Protein AF-A0A962Y6T8-F1 (afdb_monomer)

Structure (mmCIF, N/CA/C/O bac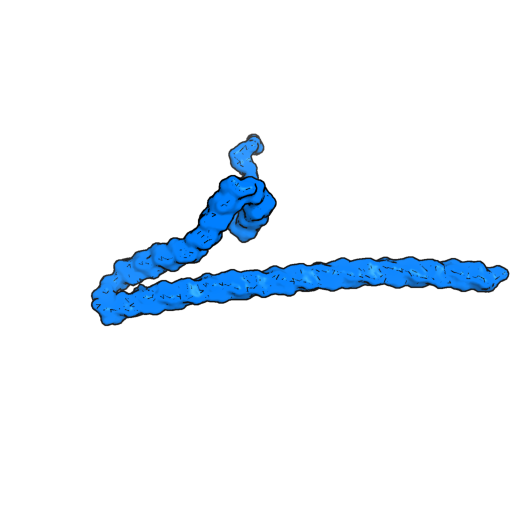kbone):
data_AF-A0A962Y6T8-F1
#
_entry.id   AF-A0A962Y6T8-F1
#
loop_
_atom_site.group_PDB
_atom_site.id
_atom_site.type_symbol
_atom_site.label_atom_id
_atom_site.label_alt_id
_atom_site.label_comp_id
_atom_site.label_asym_id
_atom_site.label_entity_id
_atom_site.label_seq_id
_atom_site.pdbx_PDB_ins_code
_atom_site.Cartn_x
_atom_site.Cartn_y
_atom_site.Cartn_z
_atom_site.occupancy
_atom_site.B_iso_or_equiv
_atom_site.auth_seq_id
_atom_site.auth_comp_id
_atom_site.auth_asym_id
_atom_site.auth_atom_id
_atom_site.pdbx_PDB_model_num
ATOM 1 N N . GLU A 1 1 ? 31.016 -13.449 -62.133 1.00 60.06 1 GLU A N 1
ATOM 2 C CA . GLU A 1 1 ? 29.658 -13.069 -61.671 1.00 60.06 1 GLU A CA 1
ATOM 3 C C . GLU A 1 1 ? 29.201 -13.763 -60.381 1.00 60.06 1 GLU A C 1
ATOM 5 O O . GLU A 1 1 ? 28.670 -13.081 -59.515 1.00 60.06 1 GLU A O 1
ATOM 10 N N . VAL A 1 2 ? 29.476 -15.058 -60.168 1.00 63.66 2 VAL A N 1
ATOM 11 C CA . VAL A 1 2 ? 29.037 -15.819 -58.966 1.00 63.66 2 VAL A CA 1
ATOM 12 C C . VAL A 1 2 ? 29.495 -15.222 -57.615 1.00 63.66 2 VAL A C 1
ATOM 14 O O . VAL A 1 2 ? 28.783 -15.320 -56.617 1.00 63.66 2 VAL A O 1
ATOM 17 N N . ILE A 1 3 ? 30.657 -14.557 -57.578 1.00 65.94 3 ILE A N 1
ATOM 18 C CA . ILE A 1 3 ? 31.232 -13.960 -56.357 1.00 65.94 3 ILE A CA 1
ATOM 19 C C . ILE A 1 3 ? 30.452 -12.710 -55.906 1.00 65.94 3 ILE A C 1
ATOM 21 O O . ILE A 1 3 ? 30.198 -12.545 -54.715 1.00 65.94 3 ILE A O 1
ATOM 25 N N . GLN A 1 4 ? 30.020 -11.853 -56.841 1.00 70.06 4 GLN A N 1
ATOM 26 C CA . GLN A 1 4 ? 29.245 -10.647 -56.508 1.00 70.06 4 GLN A CA 1
ATOM 27 C C . GLN A 1 4 ? 27.821 -10.989 -56.048 1.00 70.06 4 GLN A C 1
ATOM 29 O O . GLN A 1 4 ? 27.320 -10.363 -55.116 1.00 70.06 4 GLN A O 1
ATOM 34 N N . GLY A 1 5 ? 27.200 -12.018 -56.636 1.00 72.38 5 GLY A N 1
ATOM 35 C CA . GLY A 1 5 ? 25.905 -12.536 -56.178 1.00 72.38 5 GLY A CA 1
ATOM 36 C C . GLY A 1 5 ? 25.968 -13.132 -54.767 1.00 72.38 5 GLY A C 1
ATOM 37 O O . GLY A 1 5 ? 25.096 -12.860 -53.946 1.00 72.38 5 GLY A O 1
ATOM 38 N N . ASN A 1 6 ? 27.042 -13.864 -54.443 1.00 73.44 6 ASN A N 1
ATOM 39 C CA . ASN A 1 6 ? 27.277 -14.379 -53.088 1.00 73.44 6 ASN A CA 1
ATOM 40 C C . ASN A 1 6 ?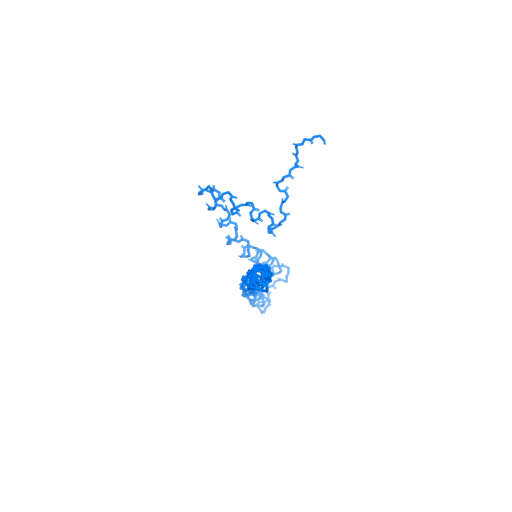 27.473 -13.258 -52.057 1.00 73.44 6 ASN A C 1
ATOM 42 O O . ASN A 1 6 ? 26.966 -13.351 -50.942 1.00 73.44 6 ASN A O 1
ATOM 46 N N . LEU A 1 7 ? 28.200 -12.197 -52.420 1.00 78.12 7 LEU A N 1
ATOM 47 C CA . LEU A 1 7 ? 28.423 -11.058 -51.530 1.00 78.12 7 LEU A CA 1
ATOM 48 C C . LEU A 1 7 ? 27.116 -10.307 -51.236 1.00 78.12 7 LEU A C 1
ATOM 50 O O . LEU A 1 7 ? 26.849 -9.997 -50.078 1.00 78.12 7 LEU A O 1
ATOM 54 N N . ARG A 1 8 ? 26.287 -10.078 -52.263 1.00 80.56 8 ARG A N 1
ATOM 55 C CA . ARG A 1 8 ? 24.975 -9.432 -52.117 1.00 80.56 8 ARG A CA 1
ATOM 56 C C . ARG A 1 8 ? 24.022 -10.271 -51.263 1.00 80.56 8 ARG A C 1
ATOM 58 O O . ARG A 1 8 ? 23.456 -9.754 -50.311 1.00 80.56 8 ARG A O 1
ATOM 65 N N . SER A 1 9 ? 23.941 -11.576 -51.521 1.00 86.06 9 SER A N 1
ATOM 66 C CA . SER A 1 9 ? 23.121 -12.497 -50.722 1.00 86.06 9 SER A CA 1
ATOM 67 C C . SER A 1 9 ? 23.561 -12.548 -49.252 1.00 86.06 9 SER A C 1
ATOM 69 O O . SER A 1 9 ? 22.724 -12.549 -48.353 1.00 86.06 9 SER A O 1
ATOM 71 N N . ARG A 1 10 ? 24.873 -12.513 -48.979 1.00 85.88 10 ARG A N 1
ATOM 72 C CA . ARG A 1 10 ? 25.394 -12.416 -47.605 1.00 85.88 10 ARG A CA 1
ATOM 73 C C . ARG A 1 10 ? 25.053 -11.089 -46.931 1.00 85.88 10 ARG A C 1
ATOM 75 O O . ARG A 1 10 ? 24.800 -11.084 -45.732 1.00 85.88 10 ARG A O 1
ATOM 82 N N . GLN A 1 11 ? 25.062 -9.981 -47.671 1.00 86.88 11 GLN A N 1
ATOM 83 C CA . GLN A 1 11 ? 24.669 -8.672 -47.144 1.00 86.88 11 GLN A CA 1
ATOM 84 C C . GLN A 1 11 ? 23.175 -8.619 -46.817 1.00 86.88 11 GLN A C 1
ATOM 86 O O . GLN A 1 11 ? 22.822 -8.164 -45.735 1.00 86.88 11 GLN A O 1
ATOM 91 N N . GLU A 1 12 ? 22.324 -9.142 -47.698 1.00 87.81 12 GLU A N 1
ATOM 92 C CA . GLU A 1 12 ? 20.876 -9.244 -47.475 1.00 87.81 12 GLU A CA 1
ATOM 93 C C . GLU A 1 12 ? 20.557 -10.140 -46.270 1.00 87.81 12 GLU A C 1
ATOM 95 O O . GLU A 1 12 ? 19.798 -9.744 -45.391 1.00 87.81 12 GLU A O 1
ATOM 100 N N . ALA A 1 13 ? 21.204 -11.304 -46.163 1.00 87.25 13 ALA A N 1
ATOM 101 C CA . ALA A 1 13 ? 21.046 -12.189 -45.009 1.00 87.25 13 ALA A CA 1
ATOM 102 C C . ALA A 1 13 ? 21.537 -11.546 -43.699 1.00 87.25 13 ALA A C 1
ATOM 104 O O . ALA A 1 13 ? 20.936 -11.744 -42.644 1.00 87.25 13 ALA A O 1
ATOM 105 N N . ALA A 1 14 ? 22.619 -10.762 -43.749 1.00 89.88 14 ALA A N 1
ATOM 106 C CA . ALA A 1 14 ? 23.112 -10.025 -42.588 1.00 89.88 14 ALA A CA 1
ATOM 107 C C . ALA A 1 14 ? 22.159 -8.895 -42.167 1.00 89.88 14 ALA A C 1
ATOM 109 O O . ALA A 1 14 ? 22.034 -8.632 -40.974 1.00 89.88 14 ALA A O 1
ATOM 110 N N . GLU A 1 15 ? 21.490 -8.244 -43.120 1.00 91.19 15 GLU A N 1
ATOM 111 C CA . GLU A 1 15 ? 20.474 -7.229 -42.829 1.00 91.19 15 GLU A CA 1
ATOM 112 C C . GLU A 1 15 ? 19.236 -7.852 -42.185 1.00 91.19 15 GLU A C 1
ATOM 114 O O . GLU A 1 15 ? 18.828 -7.431 -41.109 1.00 91.19 15 GLU A O 1
ATOM 119 N N . GLN A 1 16 ? 18.729 -8.948 -42.753 1.00 88.81 16 GLN A N 1
ATOM 120 C CA . GLN A 1 16 ? 17.618 -9.703 -42.166 1.00 88.81 16 GLN A CA 1
ATOM 121 C C . GLN A 1 16 ? 17.943 -10.183 -40.746 1.00 88.81 16 GLN A C 1
ATOM 123 O O . GLN A 1 16 ? 17.115 -10.097 -39.843 1.00 88.81 16 GLN A O 1
ATOM 128 N N . ALA A 1 17 ? 19.174 -10.649 -40.513 1.00 90.12 17 ALA A N 1
ATOM 129 C CA . ALA A 1 17 ? 19.616 -11.022 -39.176 1.00 90.12 17 ALA A CA 1
ATOM 130 C C . ALA A 1 17 ? 19.629 -9.822 -38.209 1.00 90.12 17 ALA A C 1
ATOM 132 O O . ALA A 1 17 ? 19.233 -9.977 -37.055 1.00 90.12 17 ALA A O 1
ATOM 133 N N . ARG A 1 18 ? 20.041 -8.625 -38.657 1.00 90.69 18 ARG A N 1
ATOM 134 C CA . ARG A 1 18 ? 20.004 -7.395 -37.842 1.00 90.69 18 ARG A CA 1
ATOM 135 C C . ARG A 1 18 ? 18.582 -6.975 -37.481 1.00 90.69 18 ARG A C 1
ATOM 137 O O . ARG A 1 18 ? 18.350 -6.590 -36.335 1.00 90.69 18 ARG A O 1
ATOM 144 N N . GLU A 1 19 ? 17.645 -7.078 -38.417 1.00 93.69 19 GLU A N 1
ATOM 145 C CA . GLU A 1 19 ? 16.232 -6.771 -38.175 1.00 93.69 19 GLU A CA 1
ATOM 146 C C . GLU A 1 19 ? 15.633 -7.722 -37.132 1.00 93.69 19 GLU A C 1
ATOM 148 O O . GLU A 1 19 ? 15.030 -7.273 -36.157 1.00 93.69 19 GLU A O 1
ATOM 153 N N . ILE A 1 20 ? 15.887 -9.029 -37.272 1.00 91.25 20 ILE A N 1
ATOM 154 C CA . ILE A 1 20 ? 15.446 -10.042 -36.302 1.00 91.25 20 ILE A CA 1
ATOM 155 C C . ILE A 1 20 ? 16.046 -9.769 -34.919 1.00 91.25 20 ILE A C 1
ATOM 157 O O . ILE A 1 20 ? 15.334 -9.837 -33.919 1.00 91.25 20 ILE A O 1
ATOM 161 N N . ILE A 1 21 ? 17.341 -9.449 -34.845 1.00 91.94 21 ILE A N 1
ATOM 162 C CA . ILE A 1 21 ? 18.007 -9.141 -33.572 1.00 91.94 21 ILE A CA 1
ATOM 163 C C . ILE A 1 21 ? 17.386 -7.903 -32.925 1.00 91.94 21 ILE A C 1
ATOM 165 O O . ILE A 1 21 ? 17.073 -7.947 -31.741 1.00 91.94 21 ILE A O 1
ATOM 169 N N . THR A 1 22 ? 17.180 -6.828 -33.686 1.00 93.38 22 THR A N 1
ATOM 170 C CA . THR A 1 22 ? 16.586 -5.583 -33.169 1.00 93.38 22 THR A CA 1
ATOM 171 C C . THR A 1 22 ? 15.201 -5.844 -32.585 1.00 93.38 22 THR A C 1
ATOM 173 O O . THR A 1 22 ? 14.948 -5.503 -31.433 1.00 93.38 22 THR A O 1
ATOM 176 N N . PHE A 1 23 ? 14.348 -6.552 -33.329 1.00 91.31 23 PHE A N 1
ATOM 177 C CA . PHE A 1 23 ? 13.013 -6.918 -32.865 1.00 91.31 23 PHE A CA 1
ATOM 178 C C . PHE A 1 23 ? 13.044 -7.751 -31.572 1.00 91.31 23 PHE A C 1
ATOM 180 O O . PHE A 1 23 ? 12.317 -7.465 -30.624 1.00 91.31 23 PHE A O 1
ATOM 187 N N . GLN A 1 24 ? 13.914 -8.763 -31.500 1.00 89.56 24 GLN A N 1
ATOM 188 C CA . GLN A 1 24 ? 14.016 -9.624 -30.317 1.00 89.56 24 GLN A CA 1
ATOM 189 C C . GLN A 1 24 ? 14.596 -8.895 -29.098 1.00 89.56 24 GLN A C 1
ATOM 191 O O . GLN A 1 24 ? 14.228 -9.201 -27.964 1.00 89.56 24 GLN A O 1
ATOM 196 N N . VAL A 1 25 ? 15.491 -7.925 -29.309 1.00 92.81 25 VAL A N 1
ATOM 197 C CA . VAL A 1 25 ? 15.999 -7.057 -28.237 1.00 92.81 25 VAL A CA 1
ATOM 198 C C . VAL A 1 25 ? 14.874 -6.188 -27.677 1.00 92.81 25 VAL A C 1
ATOM 200 O O . VAL A 1 25 ? 14.739 -6.102 -26.457 1.00 92.81 25 VAL A O 1
ATOM 203 N N . ASP A 1 26 ? 14.040 -5.601 -28.534 1.00 91.44 26 ASP A N 1
ATOM 204 C CA . ASP A 1 26 ? 12.907 -4.781 -28.096 1.00 91.44 26 ASP A CA 1
ATOM 205 C C . ASP A 1 26 ? 11.877 -5.597 -27.299 1.00 91.44 26 ASP A C 1
ATOM 207 O O . ASP A 1 26 ? 11.466 -5.168 -26.215 1.00 91.44 26 ASP A O 1
ATOM 211 N N . GLU A 1 27 ? 11.532 -6.800 -27.772 1.00 89.75 27 GLU A N 1
ATOM 212 C CA . GLU A 1 27 ? 10.654 -7.743 -27.062 1.00 89.75 27 GLU A CA 1
ATOM 213 C C . GLU A 1 27 ? 11.238 -8.157 -25.705 1.00 89.75 27 GLU A C 1
ATOM 215 O O . GLU A 1 27 ? 10.546 -8.150 -24.684 1.00 89.75 27 GLU A O 1
ATOM 220 N N . PHE A 1 28 ? 12.537 -8.461 -25.656 1.00 81.19 28 PHE A N 1
ATOM 221 C CA . PHE A 1 28 ? 13.215 -8.822 -24.414 1.00 81.19 28 PHE A CA 1
ATOM 222 C C . PHE A 1 28 ? 13.226 -7.667 -23.405 1.00 81.19 28 PHE A C 1
ATOM 224 O O . PHE A 1 28 ? 12.954 -7.875 -22.221 1.00 81.19 28 PHE A O 1
ATOM 231 N N . LEU A 1 29 ? 13.494 -6.438 -23.854 1.00 84.00 29 LEU A N 1
ATOM 232 C CA . LEU A 1 29 ? 13.450 -5.253 -22.998 1.00 84.00 29 LEU A CA 1
ATOM 233 C C . LEU A 1 29 ? 12.023 -4.949 -22.523 1.00 84.00 29 LEU A C 1
ATOM 235 O O . LEU A 1 29 ? 11.836 -4.552 -21.373 1.00 84.00 29 LEU A O 1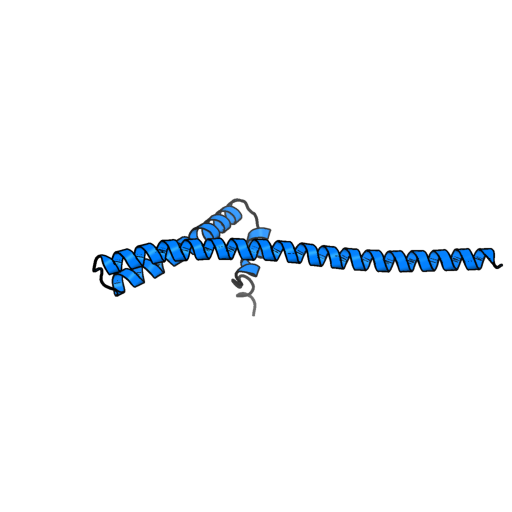
ATOM 239 N N . ALA A 1 30 ? 11.008 -5.149 -23.369 1.00 79.69 30 ALA A N 1
ATOM 240 C CA . ALA A 1 30 ? 9.605 -5.026 -22.978 1.00 79.69 30 ALA A CA 1
ATOM 241 C C . ALA A 1 30 ? 9.222 -6.060 -21.912 1.00 79.69 30 ALA A C 1
ATOM 243 O O . ALA A 1 30 ? 8.610 -5.708 -20.900 1.00 79.69 30 ALA A O 1
ATOM 244 N N . TRP A 1 31 ? 9.651 -7.309 -22.088 1.00 78.44 31 TRP A N 1
ATOM 245 C CA . TRP A 1 31 ? 9.463 -8.367 -21.104 1.00 78.44 31 TRP A CA 1
ATOM 246 C C . TRP A 1 31 ? 10.175 -8.059 -19.780 1.00 78.44 31 TRP A C 1
ATOM 248 O O . TRP A 1 31 ? 9.565 -8.182 -18.719 1.00 78.44 31 TRP A O 1
ATOM 258 N N . MET A 1 32 ? 11.415 -7.565 -19.817 1.00 73.94 32 MET A N 1
ATOM 259 C CA . MET A 1 32 ? 12.161 -7.179 -18.614 1.00 73.94 32 MET A CA 1
ATOM 260 C C . MET A 1 32 ? 11.460 -6.047 -17.845 1.00 73.94 32 MET A C 1
ATOM 262 O O . MET A 1 32 ? 11.218 -6.183 -16.649 1.00 73.94 32 MET A O 1
ATOM 266 N N . ARG A 1 33 ? 11.004 -4.993 -18.543 1.00 75.62 33 ARG A N 1
ATOM 267 C CA . ARG A 1 33 ? 10.187 -3.919 -17.940 1.00 75.62 33 ARG A CA 1
ATOM 268 C C . ARG A 1 33 ? 8.890 -4.449 -17.320 1.00 75.62 33 ARG A C 1
ATOM 270 O O . ARG A 1 33 ? 8.436 -3.936 -16.300 1.00 75.62 33 ARG A O 1
ATOM 277 N N . SER A 1 34 ? 8.284 -5.476 -17.923 1.00 72.88 34 SER A N 1
ATOM 278 C CA . SER A 1 34 ? 7.076 -6.105 -17.377 1.00 72.88 34 SER A CA 1
ATOM 279 C C . SER A 1 34 ? 7.342 -6.841 -16.056 1.00 72.88 34 SER A C 1
ATOM 281 O O . SER A 1 34 ? 6.499 -6.803 -15.161 1.00 72.88 34 SER A O 1
ATOM 283 N N . LEU A 1 35 ? 8.522 -7.453 -15.896 1.00 69.12 35 LEU A N 1
ATOM 284 C CA . LEU A 1 35 ? 8.925 -8.128 -14.658 1.00 69.12 35 LEU A CA 1
ATOM 285 C C . LEU A 1 35 ? 9.155 -7.128 -13.515 1.00 69.12 35 LEU A C 1
ATOM 287 O O . LEU A 1 35 ? 8.727 -7.391 -12.388 1.00 69.12 35 LEU A O 1
ATOM 291 N N . ASP A 1 36 ? 9.741 -5.964 -13.808 1.00 73.12 36 ASP A N 1
ATOM 292 C CA . ASP A 1 36 ? 9.975 -4.903 -12.817 1.00 73.12 36 ASP A CA 1
ATOM 293 C C . ASP A 1 36 ? 8.660 -4.362 -12.232 1.00 73.12 36 ASP A C 1
ATOM 295 O O . ASP A 1 36 ? 8.527 -4.173 -11.018 1.00 73.12 36 ASP A O 1
ATOM 299 N N . ALA A 1 37 ? 7.640 -4.187 -13.078 1.00 80.50 37 ALA A N 1
ATOM 300 C CA . ALA A 1 37 ? 6.316 -3.760 -12.632 1.00 80.50 37 ALA A CA 1
ATOM 301 C C . ALA A 1 37 ? 5.652 -4.799 -11.711 1.00 80.50 37 ALA A C 1
ATOM 303 O O . ALA A 1 37 ? 5.009 -4.433 -10.724 1.00 80.50 37 ALA A O 1
ATOM 304 N N . VAL A 1 38 ? 5.821 -6.096 -11.993 1.00 85.88 38 VAL A N 1
ATOM 305 C CA . VAL A 1 38 ? 5.251 -7.174 -11.167 1.00 85.88 38 VAL A CA 1
ATOM 306 C C . VAL A 1 38 ? 5.837 -7.155 -9.757 1.00 85.88 38 VAL A C 1
ATOM 308 O O . VAL A 1 38 ? 5.072 -7.241 -8.794 1.00 85.88 38 VAL A O 1
ATOM 311 N N . GLY A 1 39 ? 7.159 -7.006 -9.624 1.00 86.62 39 GLY A N 1
ATOM 312 C CA . GLY A 1 39 ? 7.823 -6.922 -8.319 1.00 86.62 39 GLY A CA 1
ATOM 313 C C . GLY A 1 39 ? 7.306 -5.747 -7.488 1.00 86.62 39 GLY A C 1
ATOM 314 O O . GLY A 1 39 ? 6.864 -5.932 -6.352 1.00 86.62 39 GLY A O 1
ATOM 315 N N . LEU A 1 40 ? 7.237 -4.559 -8.096 1.00 86.62 40 LEU A N 1
ATOM 316 C CA . LEU A 1 40 ? 6.717 -3.361 -7.436 1.00 86.62 40 LEU A CA 1
ATOM 317 C C . LEU A 1 40 ? 5.259 -3.533 -6.975 1.00 86.62 40 LEU A C 1
ATOM 319 O O . LEU A 1 40 ? 4.916 -3.181 -5.844 1.00 86.62 40 LEU A O 1
ATOM 323 N N . ILE A 1 41 ? 4.397 -4.112 -7.819 1.00 88.94 41 ILE A N 1
ATOM 324 C CA . ILE A 1 41 ? 2.993 -4.384 -7.473 1.00 88.94 41 ILE A CA 1
ATOM 325 C C . ILE A 1 41 ? 2.898 -5.361 -6.296 1.00 88.94 41 ILE A C 1
ATOM 327 O O . ILE A 1 41 ? 2.075 -5.166 -5.395 1.00 88.94 41 ILE A O 1
ATOM 331 N N . GLN A 1 42 ? 3.710 -6.420 -6.298 1.00 92.06 42 GLN A N 1
ATOM 332 C CA . GLN A 1 42 ? 3.728 -7.406 -5.218 1.00 92.06 42 GLN A CA 1
ATOM 333 C C . GLN A 1 42 ? 4.140 -6.771 -3.892 1.00 92.06 42 GLN A C 1
ATOM 335 O O . GLN A 1 42 ? 3.461 -6.979 -2.884 1.00 92.06 42 GLN A O 1
ATOM 340 N N . ASP A 1 43 ? 5.200 -5.969 -3.888 1.00 91.25 43 ASP A N 1
ATOM 341 C CA . ASP A 1 43 ? 5.690 -5.324 -2.674 1.00 91.25 43 ASP A CA 1
ATOM 342 C C . ASP A 1 43 ? 4.712 -4.271 -2.147 1.00 91.25 43 ASP A C 1
ATOM 344 O O . ASP A 1 43 ? 4.424 -4.255 -0.946 1.00 91.25 43 ASP A O 1
ATOM 348 N N . TYR A 1 44 ? 4.094 -3.484 -3.033 1.00 91.50 44 TYR A N 1
ATOM 349 C CA . TYR A 1 44 ? 3.046 -2.536 -2.653 1.00 91.50 44 TYR A CA 1
ATOM 350 C C . TYR A 1 44 ? 1.842 -3.238 -2.004 1.00 91.50 44 TYR A C 1
ATOM 352 O O . TYR A 1 44 ? 1.384 -2.852 -0.9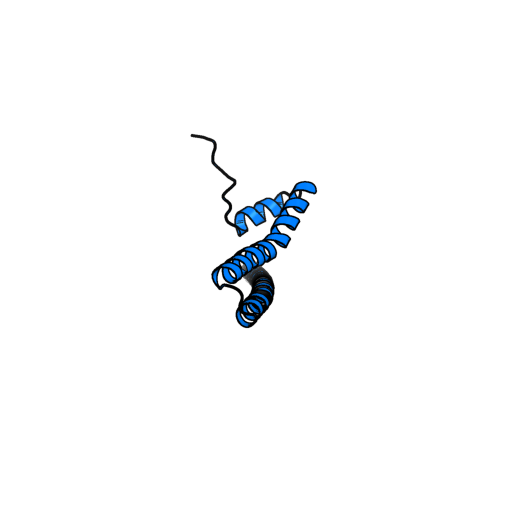25 1.00 91.50 44 TYR A O 1
ATOM 360 N N . ARG A 1 45 ? 1.356 -4.332 -2.607 1.00 94.25 45 ARG A N 1
ATOM 361 C CA . ARG A 1 45 ? 0.253 -5.127 -2.038 1.00 94.25 45 ARG A CA 1
ATOM 362 C C . ARG A 1 45 ? 0.637 -5.770 -0.711 1.00 94.25 45 ARG A C 1
ATOM 364 O O . ARG A 1 45 ? -0.167 -5.764 0.220 1.00 94.25 45 ARG A O 1
ATOM 371 N N . ARG A 1 46 ? 1.858 -6.297 -0.595 1.00 96.31 46 ARG A N 1
ATOM 372 C CA . ARG A 1 46 ? 2.371 -6.890 0.648 1.00 96.31 46 ARG A CA 1
ATOM 373 C C . ARG A 1 46 ? 2.379 -5.867 1.781 1.00 96.31 46 ARG A C 1
ATOM 375 O O . ARG A 1 46 ? 1.905 -6.175 2.873 1.00 96.31 46 ARG A O 1
ATOM 382 N N . GLN A 1 47 ? 2.855 -4.652 1.514 1.00 95.94 47 GLN A N 1
ATOM 383 C CA . GLN A 1 47 ? 2.839 -3.558 2.484 1.00 95.94 47 GLN A CA 1
ATOM 384 C C . GLN A 1 47 ? 1.405 -3.206 2.913 1.00 95.94 47 GLN A C 1
ATOM 386 O O . GLN A 1 47 ? 1.129 -3.114 4.110 1.00 95.94 47 GLN A O 1
ATOM 391 N N . ALA A 1 48 ? 0.476 -3.072 1.961 1.00 95.62 48 ALA A N 1
ATOM 392 C CA . ALA A 1 48 ? -0.925 -2.778 2.261 1.00 95.62 48 ALA A CA 1
ATOM 393 C C . ALA A 1 48 ? -1.593 -3.879 3.108 1.00 95.62 48 ALA A C 1
ATOM 395 O O . ALA A 1 48 ? -2.324 -3.582 4.056 1.00 95.62 48 ALA A O 1
ATOM 396 N N . HIS A 1 49 ? -1.315 -5.153 2.814 1.00 97.75 49 HIS A N 1
ATOM 397 C CA . HIS A 1 49 ? -1.816 -6.281 3.601 1.00 97.75 49 HIS A CA 1
ATOM 398 C C . HIS A 1 49 ? -1.243 -6.308 5.019 1.00 97.75 49 HIS A C 1
ATOM 400 O O . HIS A 1 49 ? -2.004 -6.503 5.963 1.00 97.75 49 HIS A O 1
ATOM 406 N N . ALA A 1 50 ? 0.053 -6.034 5.189 1.00 97.81 50 ALA A N 1
ATOM 407 C CA . ALA A 1 50 ? 0.662 -5.948 6.515 1.00 97.81 50 ALA A CA 1
ATOM 408 C C . ALA A 1 50 ? 0.004 -4.855 7.377 1.00 97.81 50 ALA A C 1
ATOM 410 O O . ALA A 1 50 ? -0.299 -5.084 8.547 1.00 97.81 50 ALA A O 1
ATOM 411 N N . ILE A 1 51 ? -0.289 -3.690 6.784 1.00 98.19 51 ILE A N 1
ATOM 412 C CA . ILE A 1 51 ? -1.020 -2.607 7.456 1.00 98.19 51 ILE A CA 1
ATOM 413 C C . ILE A 1 51 ? -2.434 -3.061 7.839 1.00 98.19 51 ILE A C 1
ATOM 415 O O . ILE A 1 51 ? -2.857 -2.849 8.976 1.00 98.19 51 ILE A O 1
ATOM 419 N N . ARG A 1 52 ? -3.169 -3.698 6.917 1.00 98.06 52 ARG A N 1
ATOM 420 C CA . ARG A 1 52 ? -4.512 -4.234 7.194 1.00 98.06 52 ARG A CA 1
ATOM 421 C C . ARG A 1 52 ? -4.489 -5.182 8.389 1.00 98.06 52 ARG A C 1
ATOM 423 O O . ARG A 1 52 ? -5.300 -5.013 9.294 1.00 98.06 52 ARG A O 1
ATOM 430 N N . ASP A 1 53 ? -3.576 -6.146 8.394 1.00 98.44 53 ASP A N 1
ATOM 431 C CA . ASP A 1 53 ? -3.519 -7.186 9.422 1.00 98.44 53 ASP A CA 1
ATOM 432 C C . ASP A 1 53 ? -3.142 -6.597 10.793 1.00 98.44 53 ASP A C 1
ATOM 434 O O . ASP A 1 53 ? -3.723 -6.976 11.811 1.00 98.44 53 ASP A O 1
ATOM 438 N N . GLU A 1 54 ? -2.258 -5.592 10.825 1.00 98.50 54 GLU A N 1
ATOM 439 C CA . GLU A 1 54 ? -1.929 -4.842 12.044 1.00 98.50 54 GLU A CA 1
ATOM 440 C C . GLU A 1 54 ? -3.165 -4.141 12.637 1.00 98.50 54 GLU A C 1
ATOM 442 O O . GLU A 1 54 ? -3.436 -4.250 13.837 1.00 98.50 54 GLU A O 1
ATOM 447 N N . VAL A 1 55 ? -3.911 -3.393 11.817 1.00 98.56 55 VAL A N 1
ATOM 448 C CA . VAL A 1 55 ? -5.072 -2.621 12.293 1.00 98.56 55 VAL A CA 1
ATOM 449 C C . VAL A 1 55 ? -6.229 -3.551 12.656 1.00 98.56 55 VAL A C 1
ATOM 451 O O . VAL A 1 55 ? -6.871 -3.346 13.687 1.00 98.56 55 VAL A O 1
ATOM 454 N N . LEU A 1 56 ? -6.451 -4.606 11.869 1.00 98.50 56 LEU A N 1
ATOM 455 C CA . LEU A 1 56 ? -7.461 -5.622 12.148 1.00 98.50 56 LEU A CA 1
ATOM 456 C C . LEU A 1 56 ? -7.195 -6.319 13.484 1.00 98.50 56 LEU A C 1
ATOM 458 O O . LEU A 1 56 ? -8.112 -6.437 14.293 1.00 98.50 56 LEU A O 1
ATOM 462 N N . GLY A 1 57 ? -5.946 -6.703 13.763 1.00 98.56 57 GLY A N 1
ATOM 463 C CA . GLY A 1 57 ? -5.585 -7.316 15.041 1.00 98.56 57 GLY A CA 1
ATOM 464 C C . GLY A 1 57 ? -5.858 -6.401 16.241 1.00 98.56 57 GLY A C 1
ATOM 465 O O . GLY A 1 57 ? -6.296 -6.864 17.292 1.00 98.56 57 GLY A O 1
ATOM 466 N N . LYS A 1 58 ? -5.662 -5.083 16.097 1.00 98.44 58 LYS A N 1
ATOM 467 C CA . LYS A 1 58 ? -6.029 -4.112 17.147 1.00 98.44 58 LYS A CA 1
ATOM 468 C C . LYS A 1 58 ? -7.543 -4.007 17.318 1.00 98.44 58 LYS A C 1
ATOM 470 O O . LYS A 1 58 ? -8.018 -4.022 18.449 1.00 98.44 58 LYS A O 1
ATOM 475 N N . ALA A 1 59 ? -8.288 -3.946 16.217 1.00 98.31 59 ALA A N 1
ATOM 476 C CA . ALA A 1 59 ? -9.747 -3.895 16.236 1.00 98.31 59 ALA A CA 1
ATOM 477 C C . ALA A 1 59 ? -10.358 -5.151 16.888 1.00 98.31 59 ALA A C 1
ATOM 479 O O . ALA A 1 59 ? -11.252 -5.043 17.724 1.00 98.31 59 ALA A O 1
ATOM 480 N N . GLN A 1 60 ? -9.823 -6.337 16.585 1.00 98.50 60 GLN A N 1
ATOM 481 C CA . GLN A 1 60 ? -10.237 -7.598 17.210 1.00 98.50 60 GLN A CA 1
ATOM 482 C C . GLN A 1 60 ? -10.024 -7.580 18.726 1.00 98.50 60 GLN A C 1
ATOM 484 O O . GLN A 1 60 ? -10.955 -7.866 19.473 1.00 98.50 60 GLN A O 1
ATOM 489 N N . ARG A 1 61 ? -8.850 -7.136 19.194 1.00 98.44 61 ARG A N 1
ATOM 490 C CA . ARG A 1 61 ? -8.589 -6.983 20.636 1.00 98.44 61 ARG A CA 1
ATOM 491 C C . ARG A 1 61 ? -9.557 -6.010 21.306 1.00 98.44 61 ARG A C 1
ATOM 493 O O . ARG A 1 61 ? -9.969 -6.241 22.435 1.00 98.44 61 ARG A O 1
ATOM 500 N N . MET A 1 62 ? -9.939 -4.925 20.631 1.00 98.25 62 MET A N 1
ATOM 501 C CA . MET A 1 62 ? -10.933 -3.991 21.170 1.00 98.25 62 MET A CA 1
ATOM 502 C C . MET A 1 62 ? -12.296 -4.668 21.364 1.00 98.25 62 MET A C 1
ATOM 504 O O . MET A 1 62 ? -12.908 -4.481 22.415 1.00 98.25 62 MET A O 1
ATOM 508 N N . LEU A 1 63 ? -12.744 -5.481 20.399 1.00 98.00 63 LEU A N 1
ATOM 509 C CA . LEU A 1 63 ? -13.979 -6.267 20.532 1.00 98.00 63 LEU A CA 1
ATOM 510 C C . LEU A 1 63 ? -13.893 -7.263 21.689 1.00 98.00 63 LEU A C 1
ATOM 512 O O . LEU A 1 63 ? -14.821 -7.349 22.487 1.00 98.00 63 LEU A O 1
ATOM 516 N N . GLU A 1 64 ? -12.773 -7.975 21.815 1.00 98.00 64 GLU A N 1
ATOM 517 C CA . GLU A 1 64 ? -12.528 -8.914 22.920 1.00 98.00 64 GLU A CA 1
ATOM 518 C C . GLU A 1 64 ? -12.549 -8.214 24.287 1.00 98.00 64 GLU A C 1
ATOM 520 O O . GLU A 1 64 ? -13.029 -8.773 25.269 1.00 98.00 64 GLU A O 1
ATOM 525 N N . CYS A 1 65 ? -12.091 -6.961 24.351 1.00 97.69 65 CYS A N 1
ATOM 526 C CA . CYS A 1 65 ? -12.189 -6.111 25.538 1.00 97.69 65 CYS A CA 1
ATOM 527 C C . CYS A 1 65 ? -13.594 -5.517 25.773 1.00 97.69 65 CYS A C 1
ATOM 529 O O . CYS A 1 65 ? -13.759 -4.703 26.682 1.00 97.69 65 CYS A O 1
ATOM 531 N N . GLY A 1 66 ? -14.600 -5.889 24.976 1.00 97.62 66 GLY A N 1
ATOM 532 C CA . GLY A 1 66 ? -15.986 -5.450 25.140 1.00 97.62 66 GLY A CA 1
ATOM 533 C C . GLY A 1 66 ? -16.279 -4.051 24.599 1.00 97.62 66 GLY A C 1
ATOM 534 O O . GLY A 1 66 ? -17.269 -3.439 25.002 1.00 97.62 66 GLY A O 1
ATOM 535 N N . LYS A 1 67 ? -15.434 -3.513 23.708 1.00 98.25 67 LYS A N 1
ATOM 536 C CA . LYS A 1 67 ? -15.722 -2.231 23.054 1.00 98.25 67 LYS A CA 1
ATOM 537 C C . LYS A 1 67 ? -16.954 -2.335 22.142 1.00 98.25 67 LYS A C 1
ATOM 539 O O . LYS A 1 67 ? -17.120 -3.359 21.474 1.00 98.25 67 LYS A O 1
ATOM 544 N N . PRO A 1 68 ? -17.786 -1.278 22.066 1.00 98.38 68 PRO A N 1
ATOM 545 C CA . PRO A 1 68 ? -18.899 -1.211 21.124 1.00 98.38 68 PRO A CA 1
ATOM 546 C C . PRO A 1 68 ? -18.436 -1.430 19.677 1.00 98.38 68 PRO A C 1
ATOM 548 O O . PRO A 1 68 ? -17.413 -0.893 19.250 1.00 98.38 68 PRO A O 1
ATOM 551 N N . ALA A 1 69 ? -19.175 -2.240 18.916 1.00 97.88 69 ALA A N 1
ATOM 552 C CA . ALA A 1 69 ? -18.768 -2.632 17.566 1.00 97.88 69 ALA A CA 1
ATOM 553 C C . ALA A 1 69 ? -18.688 -1.441 16.595 1.00 97.88 69 ALA A C 1
ATOM 555 O O . ALA A 1 69 ? -17.817 -1.413 15.729 1.00 97.88 69 ALA A O 1
ATOM 556 N N . ASP A 1 70 ? -19.556 -0.445 16.756 1.00 98.19 70 ASP A N 1
ATOM 557 C CA . ASP A 1 70 ? -19.536 0.819 16.017 1.00 98.19 70 ASP A CA 1
ATOM 558 C C . ASP A 1 70 ? -18.247 1.619 16.271 1.00 98.19 70 ASP A C 1
ATOM 560 O O . ASP A 1 70 ? -17.608 2.060 15.313 1.00 98.19 70 ASP A O 1
ATOM 564 N N . GLU A 1 71 ? -17.803 1.724 17.530 1.00 98.19 71 GLU A N 1
ATOM 565 C CA . GLU A 1 71 ? -16.525 2.359 17.897 1.00 98.19 71 GLU A CA 1
ATOM 566 C C . GLU A 1 71 ? -15.341 1.622 17.251 1.00 98.19 71 GLU A C 1
ATOM 568 O O . GLU A 1 71 ? -14.434 2.244 16.690 1.00 98.19 71 GLU A O 1
ATOM 573 N N . VAL A 1 72 ? -15.358 0.286 17.278 1.00 98.62 72 VAL A N 1
ATOM 574 C CA . VAL A 1 72 ? -14.291 -0.532 16.684 1.00 98.62 72 VAL A CA 1
ATOM 575 C C . VAL A 1 72 ? -14.242 -0.391 15.163 1.00 98.62 72 VAL A C 1
ATOM 577 O O . VAL A 1 72 ? -13.156 -0.263 14.592 1.00 98.62 72 VAL A O 1
ATOM 580 N N . LEU A 1 73 ? -15.393 -0.410 14.491 1.00 98.50 73 LEU A N 1
ATOM 581 C CA . LEU A 1 73 ? -15.462 -0.255 13.038 1.00 98.50 73 LEU A CA 1
ATOM 582 C C . LEU A 1 73 ? -14.990 1.136 12.607 1.00 98.50 73 LEU A C 1
ATOM 584 O O . LEU A 1 73 ? -14.220 1.243 11.650 1.00 98.50 73 LEU A O 1
ATOM 588 N N . ALA A 1 74 ? -15.378 2.184 13.340 1.00 98.56 74 ALA A N 1
ATOM 589 C CA . ALA A 1 74 ? -14.889 3.540 13.106 1.00 98.56 74 ALA A CA 1
ATOM 590 C C . ALA A 1 74 ? -13.363 3.624 13.285 1.00 98.56 74 ALA A C 1
ATOM 592 O O . ALA A 1 74 ? -12.665 4.170 12.425 1.00 98.56 74 ALA A O 1
ATOM 593 N N . PHE A 1 75 ? -12.829 3.017 14.352 1.00 98.56 75 PHE A N 1
ATOM 594 C CA . PHE A 1 75 ? -11.387 2.925 14.582 1.00 98.56 75 PHE A CA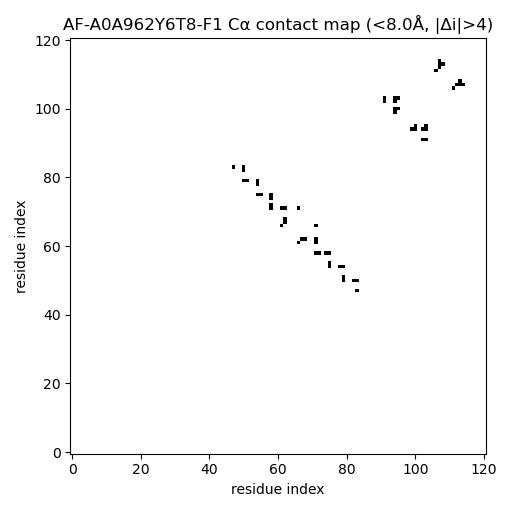 1
ATOM 595 C C . PHE A 1 75 ? -10.663 2.224 13.427 1.00 98.56 75 PHE A C 1
ATOM 597 O O . PHE A 1 75 ? -9.663 2.747 12.925 1.00 98.56 75 PHE A O 1
ATOM 604 N N . LEU A 1 76 ? -11.157 1.060 12.994 1.00 98.50 76 LEU A N 1
ATOM 605 C CA . LEU A 1 76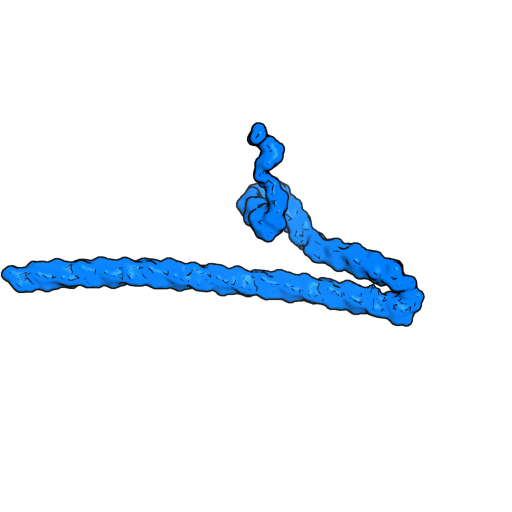 ? -10.567 0.278 11.910 1.00 98.50 76 LEU A CA 1
ATOM 606 C C . LEU A 1 76 ? -10.546 1.085 10.609 1.00 98.50 76 LEU A C 1
ATOM 608 O O . LEU A 1 76 ? -9.485 1.224 10.002 1.00 98.50 76 LEU A O 1
ATOM 612 N N . ALA A 1 77 ? -11.691 1.647 10.212 1.00 98.25 77 ALA A N 1
ATOM 613 C CA . ALA A 1 77 ? -11.830 2.406 8.974 1.00 98.25 77 ALA A CA 1
ATOM 614 C C . ALA A 1 77 ? -10.899 3.625 8.948 1.00 98.25 77 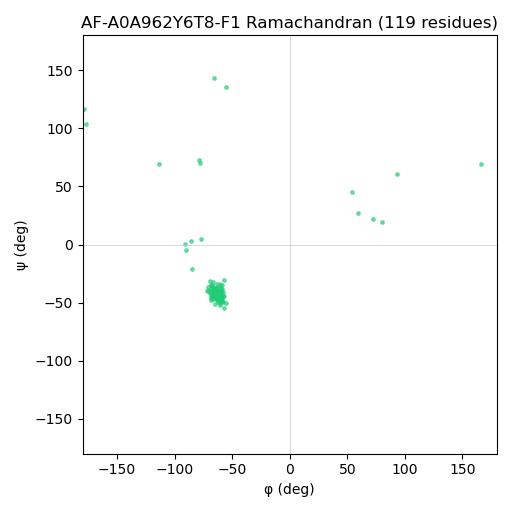ALA A C 1
ATOM 616 O O . ALA A 1 77 ? -10.142 3.810 7.990 1.00 98.25 77 ALA A O 1
ATOM 617 N N . GLN A 1 78 ? -10.897 4.422 10.020 1.00 98.44 78 GLN A N 1
ATOM 618 C CA . GLN A 1 78 ? -10.075 5.625 10.100 1.00 98.44 78 GLN A CA 1
ATOM 619 C C . GLN A 1 78 ? -8.581 5.290 10.133 1.00 98.44 78 GLN A C 1
ATOM 621 O O . GLN A 1 78 ? -7.786 5.879 9.399 1.00 98.44 78 GLN A O 1
ATOM 626 N N . THR A 1 79 ? -8.187 4.331 10.973 1.00 98.38 79 THR A N 1
ATOM 627 C CA . THR A 1 79 ? -6.774 3.991 11.181 1.00 98.38 79 THR A CA 1
ATOM 628 C C . THR A 1 79 ? -6.173 3.332 9.946 1.00 98.38 79 THR A C 1
ATOM 630 O O . THR A 1 79 ? -5.052 3.671 9.563 1.00 98.38 79 THR A O 1
ATOM 633 N N . LEU A 1 80 ? -6.909 2.421 9.303 1.00 98.25 80 LEU A N 1
ATOM 634 C CA . LEU A 1 80 ? -6.469 1.763 8.075 1.00 98.25 80 LEU A CA 1
ATOM 635 C C . LEU A 1 80 ? -6.283 2.779 6.947 1.00 98.25 80 LEU A C 1
ATOM 637 O O . LEU A 1 80 ? -5.217 2.821 6.335 1.00 98.25 80 LEU A O 1
ATOM 641 N N . THR A 1 81 ? -7.285 3.633 6.722 1.00 97.81 81 THR A N 1
ATOM 642 C CA . THR A 1 81 ? -7.245 4.658 5.670 1.00 97.81 81 THR A CA 1
ATOM 643 C C . THR A 1 81 ? -6.075 5.613 5.886 1.00 97.81 81 THR A C 1
ATOM 645 O O . THR A 1 81 ? -5.266 5.815 4.983 1.00 97.81 81 THR A O 1
ATOM 648 N N . ASN A 1 82 ? -5.907 6.128 7.108 1.00 98.12 82 ASN A N 1
ATOM 649 C CA . ASN A 1 82 ? -4.804 7.032 7.428 1.00 98.12 82 ASN A CA 1
ATOM 650 C C . ASN A 1 82 ? -3.437 6.375 7.208 1.00 98.12 82 ASN A C 1
ATOM 652 O O . ASN A 1 82 ? -2.553 6.989 6.615 1.00 98.12 82 ASN A O 1
ATOM 656 N N . LYS A 1 83 ? -3.253 5.125 7.654 1.00 97.56 83 LYS A N 1
ATOM 657 C CA . LYS A 1 83 ? -1.982 4.408 7.481 1.00 97.56 83 LYS A CA 1
ATOM 658 C C . LYS A 1 83 ? -1.661 4.133 6.012 1.00 97.56 83 LYS A C 1
ATOM 660 O O . LYS A 1 83 ? -0.511 4.306 5.622 1.00 97.56 83 LYS A O 1
ATOM 665 N N . LEU A 1 84 ? -2.650 3.741 5.204 1.00 96.25 84 LEU A N 1
ATOM 666 C CA . LEU A 1 84 ? -2.456 3.501 3.769 1.00 96.25 84 LEU A CA 1
ATOM 667 C C . LEU A 1 84 ? -2.115 4.790 3.007 1.00 96.25 84 LEU A C 1
ATOM 669 O O . LEU A 1 84 ? -1.276 4.764 2.110 1.00 96.25 84 LEU A O 1
ATOM 673 N N . LEU A 1 85 ? -2.737 5.916 3.371 1.00 95.94 85 LEU A N 1
ATOM 674 C CA . LEU A 1 85 ? -2.561 7.189 2.668 1.00 95.94 85 LEU A CA 1
ATOM 675 C C . LEU A 1 85 ? -1.346 7.997 3.132 1.00 95.94 85 LEU A C 1
ATOM 677 O O . LEU A 1 85 ? -0.876 8.850 2.379 1.00 95.94 85 LEU A O 1
ATOM 681 N N . HIS A 1 86 ? -0.828 7.755 4.339 1.00 96.06 86 HIS A N 1
ATOM 682 C CA . HIS A 1 86 ? 0.236 8.572 4.925 1.00 96.06 86 HIS A CA 1
ATOM 683 C C . HIS A 1 86 ? 1.492 8.636 4.044 1.00 96.06 86 HIS A C 1
ATOM 685 O O . HIS A 1 86 ? 1.944 9.727 3.689 1.00 96.06 86 HIS A O 1
ATOM 691 N N . THR A 1 87 ? 2.053 7.480 3.674 1.00 93.31 87 THR A N 1
ATOM 692 C CA . THR A 1 87 ? 3.304 7.427 2.902 1.00 93.31 87 THR A CA 1
ATOM 693 C C . THR A 1 87 ? 3.141 8.035 1.506 1.00 93.31 87 THR A C 1
ATOM 695 O O . THR A 1 87 ? 3.902 8.954 1.203 1.00 93.31 87 THR A O 1
ATOM 698 N N . PRO A 1 88 ? 2.140 7.646 0.684 1.00 92.94 88 PRO A N 1
ATOM 699 C CA . PRO A 1 88 ? 1.922 8.284 -0.616 1.00 92.94 88 PRO A CA 1
ATOM 700 C C . PRO A 1 88 ? 1.705 9.797 -0.510 1.00 92.94 88 PRO A C 1
ATOM 702 O O . PRO A 1 88 ? 2.324 10.556 -1.248 1.00 92.94 88 PRO A O 1
ATOM 705 N N . SER A 1 89 ? 0.895 10.259 0.449 1.00 94.88 89 SER A N 1
ATOM 706 C CA . SER A 1 89 ? 0.622 11.696 0.622 1.00 94.88 89 SER A CA 1
ATOM 707 C C . SER A 1 89 ? 1.876 12.486 0.998 1.00 94.88 89 SER A C 1
ATOM 709 O O . SER A 1 89 ? 2.062 13.613 0.540 1.00 94.88 89 SER A O 1
ATOM 711 N N . THR A 1 90 ? 2.744 11.900 1.826 1.00 96.19 90 THR A N 1
ATOM 712 C CA . THR A 1 90 ? 4.012 12.523 2.232 1.00 96.19 90 THR A CA 1
ATOM 713 C C . THR A 1 90 ? 4.975 12.605 1.052 1.00 96.19 90 THR A C 1
ATOM 715 O O . THR A 1 90 ? 5.507 13.677 0.779 1.00 96.19 90 THR A O 1
ATOM 718 N N . GLN A 1 91 ? 5.120 11.514 0.295 1.00 94.75 91 GLN A N 1
ATOM 719 C CA . GLN A 1 91 ? 5.981 11.467 -0.888 1.00 94.75 91 GLN A CA 1
ATOM 720 C C . GLN A 1 91 ? 5.519 12.435 -1.986 1.00 94.75 91 GLN A C 1
ATOM 722 O O . GLN A 1 91 ? 6.342 13.128 -2.576 1.00 94.75 91 GLN A O 1
ATOM 727 N N . LEU A 1 92 ? 4.208 12.564 -2.216 1.00 93.88 92 LEU A N 1
ATOM 728 C CA . LEU A 1 92 ? 3.666 13.545 -3.164 1.00 93.88 92 LEU A CA 1
ATOM 729 C C . LEU A 1 92 ? 3.942 14.988 -2.729 1.00 93.88 92 LEU A C 1
ATOM 731 O O . LEU A 1 92 ? 4.290 15.829 -3.557 1.00 93.88 92 LEU A O 1
ATOM 735 N N . ARG A 1 93 ? 3.818 15.284 -1.431 1.00 94.69 93 ARG A N 1
ATOM 736 C CA . ARG A 1 93 ? 4.133 16.615 -0.897 1.00 94.69 93 ARG A CA 1
ATOM 737 C C . ARG A 1 93 ? 5.611 16.951 -1.083 1.00 94.69 93 ARG A C 1
ATOM 739 O O . ARG A 1 93 ? 5.922 18.041 -1.554 1.00 94.69 93 ARG A O 1
ATOM 746 N N . GLU A 1 94 ? 6.499 16.017 -0.749 1.00 95.56 94 GLU A N 1
ATOM 747 C CA . GLU A 1 94 ? 7.946 16.166 -0.945 1.00 95.56 94 GLU A CA 1
ATOM 748 C C . GLU A 1 94 ? 8.298 16.351 -2.426 1.00 95.56 94 GLU A C 1
ATOM 750 O O . GLU A 1 94 ? 9.063 17.251 -2.764 1.00 95.56 94 GLU A O 1
ATOM 755 N N . ALA A 1 95 ? 7.689 15.567 -3.321 1.00 92.38 95 ALA A N 1
ATOM 756 C CA . ALA A 1 95 ? 7.859 15.706 -4.766 1.00 92.38 95 ALA A CA 1
ATOM 757 C C . ALA A 1 95 ? 7.462 17.104 -5.262 1.00 92.38 95 ALA A C 1
ATOM 759 O O . ALA A 1 95 ? 8.206 17.720 -6.024 1.00 92.38 95 ALA A O 1
ATOM 760 N N . GLY A 1 96 ? 6.332 17.635 -4.781 1.00 93.06 96 GLY A N 1
ATOM 761 C CA . GLY A 1 96 ? 5.895 18.997 -5.082 1.00 93.06 96 GLY A CA 1
ATOM 762 C C . GLY A 1 96 ? 6.851 20.068 -4.553 1.00 93.06 96 GLY A C 1
ATOM 763 O O . GLY A 1 96 ? 7.165 21.009 -5.276 1.00 93.06 96 GLY A O 1
ATOM 764 N N . SER A 1 97 ? 7.362 19.918 -3.327 1.00 94.19 97 SER A N 1
ATOM 765 C CA . SER A 1 97 ? 8.339 20.857 -2.751 1.00 94.19 97 SER A CA 1
ATOM 766 C C . SER A 1 97 ?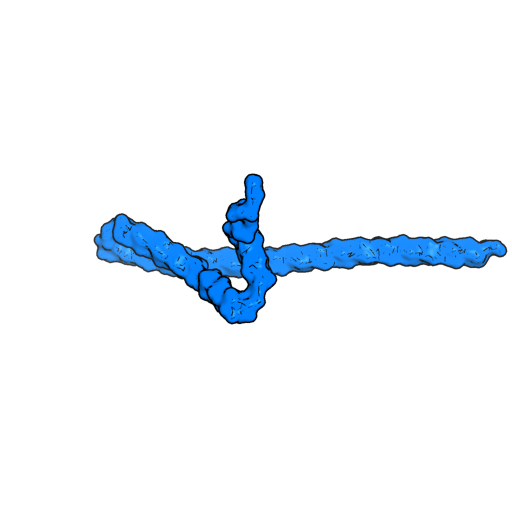 9.695 20.834 -3.463 1.00 94.19 97 SER A C 1
ATOM 768 O O . SER A 1 97 ? 10.337 21.874 -3.572 1.00 94.19 97 SER A O 1
ATOM 770 N N . ASN A 1 98 ? 10.108 19.675 -3.979 1.00 94.12 98 ASN A N 1
ATOM 771 C CA . ASN A 1 98 ? 11.387 19.495 -4.670 1.00 94.12 98 ASN A CA 1
ATOM 772 C C . ASN A 1 98 ? 11.298 19.713 -6.192 1.00 94.12 98 ASN A C 1
ATOM 774 O O . ASN A 1 98 ? 12.300 19.578 -6.887 1.00 94.12 98 ASN A O 1
ATOM 778 N N . GLY A 1 99 ? 10.116 20.042 -6.726 1.00 92.06 99 GLY A N 1
ATOM 779 C CA . GLY A 1 99 ? 9.919 20.287 -8.158 1.00 92.06 99 GLY A CA 1
ATOM 780 C C . GLY A 1 99 ? 9.971 19.031 -9.037 1.00 92.06 99 GLY A C 1
ATOM 781 O O . GLY A 1 99 ? 10.206 19.137 -10.238 1.00 92.06 99 GLY A O 1
ATOM 782 N N . HIS A 1 100 ? 9.742 17.840 -8.477 1.00 93.06 100 HIS A N 1
ATOM 783 C CA . HIS A 1 100 ? 9.743 16.570 -9.212 1.00 93.06 100 HIS A CA 1
ATOM 784 C C . HIS A 1 100 ? 8.439 16.374 -10.007 1.00 93.06 100 HIS A C 1
ATOM 786 O O . HIS A 1 100 ? 7.602 15.539 -9.661 1.00 93.06 100 HIS A O 1
ATOM 792 N N . HIS A 1 101 ? 8.252 17.161 -11.070 1.00 90.62 101 HIS A N 1
ATOM 793 C CA . HIS A 1 101 ? 7.007 17.183 -11.844 1.00 90.62 101 HIS A CA 1
ATOM 794 C C . HIS A 1 101 ? 6.663 15.829 -12.485 1.00 90.62 101 HIS A C 1
ATOM 796 O O . HIS A 1 101 ? 5.520 15.392 -12.398 1.00 90.62 101 HIS A O 1
ATOM 802 N N . GLU A 1 102 ? 7.658 15.113 -13.017 1.00 90.62 102 GLU A N 1
ATOM 803 C CA . GLU A 1 102 ? 7.472 13.790 -13.637 1.00 90.62 102 GLU A CA 1
ATOM 804 C C . GLU A 1 102 ? 6.862 12.764 -12.667 1.00 90.62 102 GLU A C 1
ATOM 806 O O . GLU A 1 102 ? 6.001 11.971 -13.041 1.00 90.62 102 GLU A O 1
ATOM 811 N N . LEU A 1 103 ? 7.255 12.804 -11.388 1.00 90.06 103 LEU A N 1
ATOM 812 C CA . LEU A 1 103 ? 6.694 11.922 -10.363 1.00 90.06 103 LEU A CA 1
ATOM 813 C C . LEU A 1 103 ? 5.228 12.266 -10.063 1.00 90.06 103 LEU A C 1
ATOM 815 O O . LEU A 1 103 ? 4.425 11.367 -9.814 1.00 90.06 103 LEU A O 1
ATOM 819 N N . LEU A 1 104 ? 4.865 13.551 -10.099 1.00 92.00 104 LEU A N 1
ATOM 820 C CA . LEU A 1 104 ? 3.482 13.991 -9.911 1.00 92.00 104 LEU A CA 1
ATOM 821 C C . LEU A 1 104 ? 2.596 13.583 -11.094 1.00 92.00 104 LEU A C 1
ATOM 823 O O . LEU A 1 104 ? 1.475 13.123 -10.878 1.00 92.00 104 LEU A O 1
ATOM 827 N N . GLU A 1 105 ? 3.095 13.694 -12.326 1.00 91.19 105 GLU A N 1
ATOM 828 C CA . GLU A 1 105 ? 2.396 13.216 -13.525 1.00 91.19 105 GLU A CA 1
ATOM 829 C C . GLU A 1 105 ? 2.209 11.696 -13.497 1.00 91.19 105 GLU A C 1
ATOM 831 O O . GLU A 1 105 ? 1.091 11.203 -13.675 1.00 91.19 105 GLU A O 1
ATOM 836 N N . ALA A 1 106 ? 3.274 10.949 -13.188 1.00 90.88 106 ALA A N 1
ATOM 837 C CA . ALA A 1 106 ? 3.214 9.499 -13.040 1.00 90.88 106 ALA A CA 1
ATOM 838 C C . ALA A 1 106 ? 2.225 9.081 -11.941 1.00 90.88 106 ALA A C 1
ATOM 840 O O . ALA A 1 106 ? 1.455 8.141 -12.131 1.00 90.88 106 ALA A O 1
ATOM 841 N N . ALA A 1 107 ? 2.188 9.796 -10.813 1.00 91.31 107 ALA A N 1
ATOM 842 C CA . ALA A 1 107 ? 1.222 9.544 -9.750 1.00 91.31 107 ALA A CA 1
ATOM 843 C C . ALA A 1 107 ? -0.220 9.861 -10.176 1.00 91.31 107 ALA A C 1
ATOM 845 O O . ALA A 1 107 ? -1.127 9.095 -9.857 1.00 91.31 107 ALA A O 1
ATOM 846 N N . ASN A 1 108 ? -0.446 10.948 -10.919 1.00 90.88 108 ASN A N 1
ATOM 847 C CA . ASN A 1 108 ? -1.763 11.283 -11.464 1.00 90.88 108 ASN A CA 1
ATOM 848 C C . ASN A 1 108 ? -2.257 10.196 -12.434 1.00 90.88 108 ASN A C 1
ATOM 850 O O . ASN A 1 108 ? -3.421 9.804 -12.375 1.00 90.88 108 ASN A O 1
ATOM 854 N N . ALA A 1 109 ? -1.362 9.653 -13.266 1.00 91.44 109 ALA A N 1
ATOM 855 C CA . ALA A 1 109 ? -1.658 8.523 -14.142 1.00 91.44 109 ALA A CA 1
ATOM 856 C C . ALA A 1 109 ? -1.923 7.225 -13.353 1.00 91.44 109 ALA A C 1
ATOM 858 O O . ALA A 1 109 ? -2.908 6.536 -13.618 1.00 91.44 109 ALA A O 1
ATOM 859 N N . LEU A 1 110 ? -1.090 6.913 -12.353 1.00 90.25 110 LEU A N 1
ATOM 860 C CA . LEU A 1 110 ? -1.209 5.714 -11.515 1.00 90.25 110 LEU A CA 1
ATOM 861 C C . LEU A 1 110 ? -2.511 5.698 -10.702 1.00 90.25 110 LEU A C 1
ATOM 863 O O . LEU A 1 110 ? -3.175 4.665 -10.621 1.00 90.25 110 LEU A O 1
ATOM 867 N N . PHE A 1 111 ? -2.870 6.832 -10.097 1.00 89.56 111 PHE A N 1
ATOM 868 C CA . PHE A 1 111 ? -4.069 6.978 -9.268 1.00 89.56 111 PHE A CA 1
ATOM 869 C C . PHE A 1 111 ? -5.311 7.414 -10.055 1.00 89.56 111 PHE A C 1
ATOM 871 O O . PHE A 1 111 ? -6.394 7.464 -9.479 1.00 89.56 111 PHE A O 1
ATOM 878 N N . GLN A 1 112 ? -5.167 7.712 -11.351 1.00 89.31 112 GLN A N 1
ATOM 879 C CA . GLN A 1 112 ? -6.239 8.184 -12.233 1.00 89.31 112 GLN A CA 1
ATOM 880 C C . GLN A 1 112 ? -6.970 9.421 -11.675 1.00 89.31 112 GLN A C 1
ATOM 882 O O . GLN A 1 112 ? -8.197 9.485 -11.677 1.00 89.31 112 GLN A O 1
ATOM 887 N N . LEU A 1 113 ? -6.222 10.415 -11.179 1.00 83.81 113 LEU A N 1
ATOM 888 C CA . LEU A 1 113 ? -6.789 11.567 -10.454 1.00 83.81 113 LEU A CA 1
ATOM 889 C C . LEU A 1 113 ? -7.250 12.730 -11.351 1.00 83.81 113 LEU A C 1
ATOM 891 O O . LEU A 1 113 ? -7.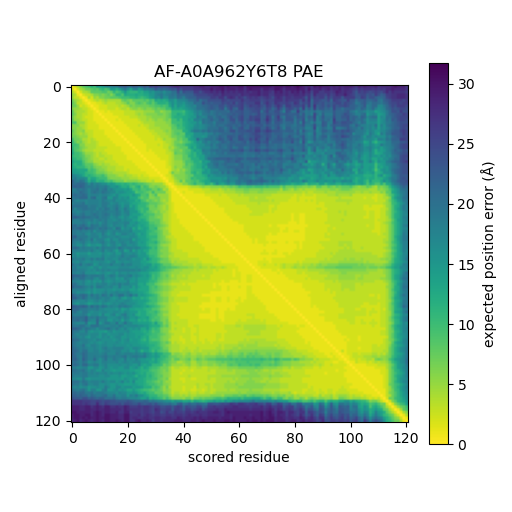749 13.731 -10.843 1.00 83.81 113 LEU A O 1
ATOM 895 N N . GLY A 1 114 ? -7.170 12.597 -12.678 1.00 65.31 114 GLY A N 1
ATOM 896 C CA . GLY A 1 114 ? -7.887 13.468 -13.615 1.00 65.31 114 GLY A CA 1
ATOM 897 C C . GLY A 1 114 ? -7.560 14.962 -13.512 1.00 65.31 114 GLY A C 1
ATOM 898 O O . GLY A 1 114 ? -8.398 15.795 -13.848 1.00 65.31 114 GLY A O 1
ATOM 899 N N . HIS A 1 115 ? -6.362 15.342 -13.063 1.00 62.72 115 HIS A N 1
ATOM 900 C CA . HIS A 1 115 ? -5.943 16.747 -13.093 1.00 62.72 115 HIS A CA 1
ATOM 901 C C . HIS A 1 115 ? -5.498 17.148 -14.509 1.00 62.72 115 HIS A C 1
ATOM 903 O O . HIS A 1 115 ? -4.312 17.278 -14.791 1.00 62.72 115 HIS A O 1
ATOM 909 N N . GLY A 1 116 ? -6.470 17.287 -15.412 1.00 53.38 116 GLY A N 1
ATOM 910 C CA . GLY A 1 116 ? -6.292 17.719 -16.795 1.00 53.38 116 GLY A CA 1
ATOM 911 C C . GLY A 1 116 ? -7.643 17.834 -17.502 1.00 53.38 116 GLY A C 1
ATOM 912 O O . GLY A 1 116 ? -8.215 16.825 -17.895 1.00 53.38 116 GLY A O 1
ATOM 913 N N . ASN A 1 117 ? -8.102 19.077 -17.679 1.00 44.72 117 ASN A N 1
ATOM 914 C CA . ASN A 1 117 ? -9.296 19.525 -18.411 1.00 44.72 117 ASN A CA 1
ATOM 915 C C . ASN A 1 117 ? -10.617 19.708 -17.630 1.00 44.72 117 ASN A C 1
ATOM 917 O O . ASN A 1 117 ? -11.653 19.146 -17.970 1.00 44.72 117 ASN A O 1
ATOM 921 N N . ALA A 1 118 ? -10.601 20.606 -16.641 1.00 44.66 118 ALA A N 1
ATOM 922 C CA . ALA A 1 118 ? -11.772 21.417 -16.293 1.00 44.66 118 ALA A CA 1
ATOM 923 C C . ALA A 1 118 ? -11.452 22.888 -16.612 1.00 44.66 118 ALA A C 1
ATOM 925 O O . ALA A 1 118 ? -11.207 23.693 -15.717 1.00 44.66 118 ALA A O 1
ATOM 926 N N . GLY A 1 119 ? -11.344 23.206 -17.904 1.00 47.19 119 GLY A N 1
ATOM 927 C CA . GLY A 1 119 ? -11.057 24.563 -18.362 1.00 47.19 119 GLY A CA 1
ATOM 928 C C . GLY A 1 119 ? -10.646 24.640 -19.828 1.00 47.19 119 GLY A C 1
ATOM 929 O O . GLY A 1 119 ? -9.484 24.922 -20.089 1.00 47.19 119 GLY A O 1
ATOM 930 N N . ASN A 1 120 ? -11.580 24.377 -20.747 1.00 42.34 120 ASN A N 1
ATOM 931 C CA . ASN A 1 120 ? -11.909 25.241 -21.890 1.00 42.34 120 ASN A CA 1
ATOM 932 C C . ASN A 1 120 ? -13.058 24.595 -22.699 1.00 42.34 120 ASN A C 1
ATOM 934 O O . ASN A 1 120 ? -12.851 23.520 -23.254 1.00 42.34 120 ASN A O 1
ATOM 938 N N . ASP A 1 121 ? -14.200 25.291 -22.740 1.00 36.00 121 ASP A N 1
ATOM 939 C CA . ASP A 1 121 ? -15.403 25.114 -23.587 1.00 36.00 121 ASP A CA 1
ATOM 940 C C . ASP A 1 121 ? -16.192 23.787 -23.556 1.00 36.00 121 ASP A C 1
ATOM 942 O O . ASP A 1 121 ? -15.720 22.747 -24.067 1.00 36.00 121 ASP A O 1
#

Solvent-accessible surface area (backbone atoms only — not comparable to full-atom values): 6846 Å² total; per-residue (Å²): 114,73,66,61,55,52,51,50,53,52,51,52,52,50,48,54,50,48,54,54,48,52,54,52,50,53,52,50,51,52,52,52,55,52,52,55,52,50,54,52,54,51,52,53,50,51,53,52,49,54,50,47,53,56,41,49,54,52,34,50,51,41,48,75,73,66,46,58,65,68,62,36,51,52,49,37,55,52,52,44,51,49,61,68,46,46,60,62,56,49,51,52,51,51,30,63,76,70,64,41,57,69,60,53,54,52,46,36,63,74,69,64,65,71,92,76,84,94,82,81,136

Secondary structure (DSSP, 8-state):
-HHHHHHHHHHHHHHHHHHHHHHHHHHHHHHHHHHHHHHHHHHHHHHHHHHHHHHHHHHHHHHHTT--HHHHHHHHHHHHHHHHHHHHHHHHHHHHHTT-HHHHHHHHHHHT---S-SS--

Mean predicted aligned error: 10.58 Å

pLDDT: mean 88.07, std 13.4, range [36.0, 98.62]

Sequence (121 aa):
EVIQGNLRSRQEAAEQAREIITFQVDEFLAWMRSLDAVGLIQDYRRQAHAIRDEVLGKAQRMLECGKPADEVLAFLAQTLTNKLLHTPSTQLREAGSNGHHELLEAANALFQLGHGNAGND

Radius of gyration: 27.39 Å; Cα contacts (8 Å, |Δi|>4): 32; chains: 1; bounding box: 51×41×87 Å

Foldseek 3Di:
DVVVVVVVVVVVVVVVVVVVVVVVVVVVVVVVVVVVVVVVVVVLVVVLVVLLVVLVVVLVVCVVVVHDNVVSVVSSVVSSVCVNVVVVVVVLVVCVVVVVVVVVVVVCVVVVVPPDDPDDD

Nearest PDB structures (foldseek):
  6o35-assembly1_B-2  TM=4.791E-01  e=9.507E+00  synthetic construct